Protein AF-A0A2P2MGB4-F1 (afdb_monomer)

Organism: Rhizophora mucronata (NCBI:txid61149)

Structure (mmCIF, N/CA/C/O backbone):
data_AF-A0A2P2MGB4-F1
#
_entry.id   AF-A0A2P2MGB4-F1
#
loop_
_atom_site.group_PDB
_atom_site.id
_atom_site.type_symbol
_atom_site.label_atom_id
_atom_site.label_alt_id
_atom_site.label_comp_id
_atom_site.label_asym_id
_atom_site.label_entity_id
_atom_site.label_seq_id
_atom_site.pdbx_PDB_ins_code
_atom_site.Cartn_x
_atom_site.Cartn_y
_atom_site.Cartn_z
_atom_site.occupancy
_atom_site.B_iso_or_equiv
_atom_site.auth_seq_id
_atom_site.auth_comp_id
_atom_site.auth_asym_id
_atom_site.auth_atom_id
_atom_site.pdbx_PDB_model_num
ATOM 1 N N . MET A 1 1 ? -15.083 17.869 -0.784 1.00 43.91 1 MET A N 1
ATOM 2 C CA . MET A 1 1 ? -13.888 17.621 -1.623 1.00 43.91 1 MET A CA 1
ATOM 3 C C . MET A 1 1 ? -14.234 16.553 -2.660 1.00 43.91 1 MET A C 1
ATOM 5 O O . MET A 1 1 ? -14.551 15.441 -2.266 1.00 43.91 1 MET A O 1
ATOM 9 N N . ARG A 1 2 ? -14.293 16.879 -3.962 1.00 47.97 2 ARG A N 1
ATOM 10 C CA . ARG A 1 2 ? -14.551 15.886 -5.027 1.00 47.97 2 ARG A CA 1
ATOM 11 C C . ARG A 1 2 ? -13.235 15.202 -5.377 1.00 47.97 2 ARG A C 1
ATOM 13 O O . ARG A 1 2 ? -12.411 15.770 -6.084 1.00 47.97 2 ARG A O 1
ATOM 20 N N 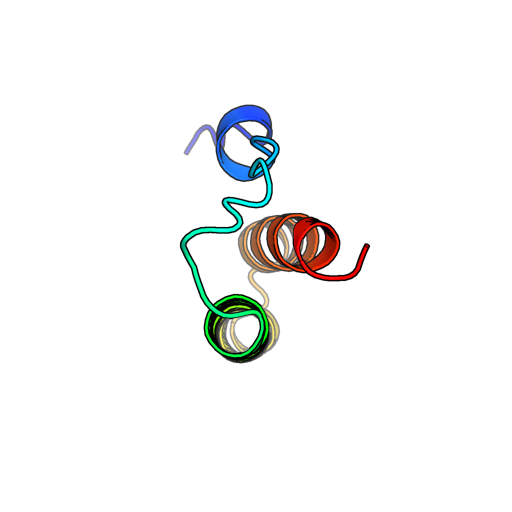. ILE A 1 3 ? -13.030 14.003 -4.855 1.00 58.62 3 ILE A N 1
ATOM 21 C CA . ILE A 1 3 ? -11.853 13.209 -5.185 1.00 58.62 3 ILE A CA 1
ATOM 22 C C . ILE A 1 3 ? -12.114 12.537 -6.531 1.00 58.62 3 ILE A C 1
ATOM 24 O O . ILE A 1 3 ? -12.982 11.675 -6.657 1.00 58.62 3 ILE A O 1
ATOM 28 N N . ASN A 1 4 ? -11.363 12.942 -7.552 1.00 62.12 4 ASN A N 1
ATOM 29 C CA . ASN A 1 4 ? -11.390 12.279 -8.846 1.00 62.12 4 ASN A CA 1
ATOM 30 C C . ASN A 1 4 ? -10.481 11.042 -8.794 1.00 62.12 4 ASN A C 1
ATOM 32 O O . ASN A 1 4 ? -9.266 11.122 -8.989 1.00 62.12 4 ASN A O 1
ATOM 36 N N . VAL A 1 5 ? -11.088 9.892 -8.499 1.00 58.88 5 VAL A N 1
ATOM 37 C CA . VAL A 1 5 ? -10.407 8.590 -8.406 1.00 58.88 5 VAL A CA 1
ATOM 38 C C . VAL A 1 5 ? -9.691 8.240 -9.720 1.00 58.88 5 VAL A C 1
ATOM 40 O O . VAL A 1 5 ? -8.628 7.625 -9.688 1.00 58.88 5 VAL A O 1
ATOM 43 N N . ASN A 1 6 ? -10.185 8.718 -10.871 1.00 58.38 6 ASN A N 1
ATOM 44 C CA . ASN A 1 6 ? -9.551 8.481 -12.173 1.00 58.38 6 ASN A CA 1
ATOM 45 C C . ASN A 1 6 ? -8.186 9.173 -12.289 1.00 58.38 6 ASN A C 1
ATOM 47 O O . ASN A 1 6 ? -7.261 8.611 -12.874 1.00 58.38 6 ASN A O 1
ATOM 51 N N . THR A 1 7 ? -8.024 10.357 -11.692 1.00 60.59 7 THR A N 1
ATOM 52 C CA . THR A 1 7 ? -6.733 11.061 -11.663 1.00 60.59 7 THR A CA 1
ATOM 53 C C . THR A 1 7 ? -5.735 10.345 -10.759 1.00 60.59 7 THR A C 1
ATOM 55 O O . THR A 1 7 ? -4.548 10.279 -11.072 1.00 60.59 7 THR A O 1
ATOM 58 N N . ALA A 1 8 ? -6.209 9.767 -9.652 1.00 57.53 8 ALA A N 1
ATOM 59 C CA . ALA A 1 8 ? -5.366 8.991 -8.752 1.00 57.53 8 ALA A CA 1
ATOM 60 C C . ALA A 1 8 ? -4.991 7.610 -9.313 1.00 57.53 8 ALA A C 1
ATOM 62 O O . ALA A 1 8 ? -3.942 7.090 -8.951 1.00 57.53 8 ALA A O 1
ATOM 63 N N . ALA A 1 9 ? -5.813 7.040 -10.198 1.00 55.53 9 ALA A N 1
ATOM 64 C CA . ALA A 1 9 ? -5.635 5.707 -10.772 1.00 55.53 9 ALA A CA 1
ATOM 65 C C . ALA A 1 9 ? -4.956 5.694 -12.156 1.00 55.53 9 ALA A C 1
ATOM 67 O O . ALA A 1 9 ? -4.961 4.642 -12.813 1.00 55.53 9 ALA A O 1
ATOM 68 N N . ARG A 1 10 ? -4.399 6.833 -12.606 1.00 60.12 10 ARG A N 1
ATOM 69 C CA . ARG A 1 10 ? -3.755 6.981 -13.922 1.0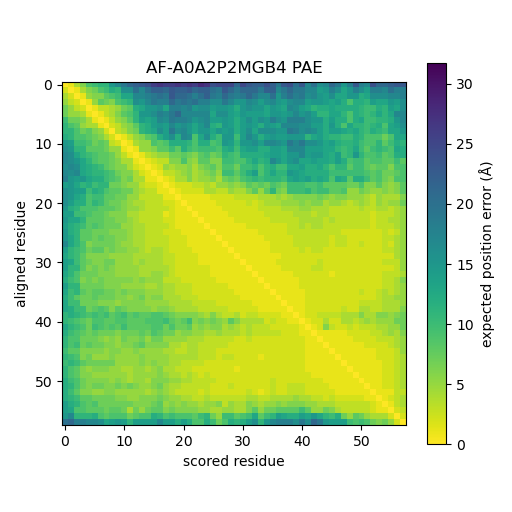0 60.12 10 ARG A CA 1
ATOM 70 C C . ARG A 1 10 ? -2.655 5.926 -14.077 1.00 60.12 10 ARG A C 1
ATOM 72 O O . ARG A 1 10 ? -1.788 5.793 -13.218 1.00 60.12 10 ARG A O 1
ATOM 79 N N . LYS A 1 11 ? -2.740 5.134 -15.148 1.00 62.00 11 LYS A N 1
ATOM 80 C CA . LYS A 1 11 ? -1.799 4.048 -15.441 1.00 62.00 11 LYS A CA 1
ATOM 81 C C . LYS A 1 11 ? -0.412 4.660 -15.645 1.00 62.00 11 LYS A C 1
ATOM 83 O O . LYS A 1 11 ? -0.248 5.505 -16.518 1.00 62.00 11 LYS A O 1
ATOM 88 N N . ILE A 1 12 ? 0.546 4.265 -14.815 1.00 64.81 12 ILE A N 1
ATOM 89 C CA . ILE A 1 12 ? 1.947 4.626 -15.016 1.00 64.81 12 ILE A CA 1
ATOM 90 C C . ILE A 1 12 ? 2.478 3.624 -16.029 1.00 64.81 12 ILE A C 1
ATOM 92 O O . ILE A 1 12 ? 2.482 2.421 -15.770 1.00 64.81 12 ILE A O 1
ATOM 96 N N . GLU A 1 13 ? 2.836 4.109 -17.211 1.00 68.88 13 GLU A N 1
ATOM 97 C CA . GLU A 1 13 ? 3.627 3.309 -18.137 1.00 68.88 13 GLU A CA 1
ATOM 98 C C . GLU A 1 13 ? 5.004 3.105 -17.508 1.00 68.88 13 GLU A C 1
ATOM 100 O O . GLU A 1 13 ? 5.601 4.045 -16.978 1.00 68.88 13 GLU A O 1
ATOM 105 N N . VAL A 1 14 ? 5.464 1.854 -17.481 1.00 68.62 14 VAL A N 1
ATOM 106 C CA . VAL A 1 14 ? 6.801 1.536 -16.985 1.00 68.62 14 VAL A CA 1
ATOM 107 C C . VAL A 1 14 ? 7.789 2.168 -17.958 1.00 68.62 14 VAL A C 1
ATOM 109 O O . VAL A 1 14 ? 7.888 1.760 -19.113 1.00 68.62 14 VAL A O 1
ATOM 112 N N . ASP A 1 15 ? 8.478 3.203 -17.496 1.00 76.88 15 ASP A N 1
ATOM 113 C CA . ASP A 1 15 ? 9.558 3.837 -18.225 1.00 76.88 15 ASP A CA 1
ATOM 114 C C . ASP A 1 15 ? 10.830 3.041 -17.940 1.00 76.88 15 ASP A C 1
ATOM 116 O O . ASP A 1 15 ? 11.390 3.092 -16.844 1.00 76.88 15 ASP A O 1
ATOM 120 N N . ASN A 1 16 ? 11.301 2.311 -18.949 1.00 77.06 16 ASN A N 1
ATOM 121 C CA . ASN A 1 16 ? 12.515 1.501 -18.863 1.00 77.06 16 ASN A CA 1
ATOM 122 C C . ASN A 1 16 ? 13.789 2.335 -18.618 1.00 77.06 16 ASN A C 1
ATOM 124 O O . ASN A 1 16 ? 14.845 1.767 -18.344 1.00 77.06 16 ASN A O 1
ATOM 128 N N . ARG A 1 17 ? 13.715 3.672 -18.693 1.00 85.88 17 ARG A N 1
ATOM 129 C CA . ARG A 1 17 ? 14.798 4.587 -18.291 1.00 85.88 17 ARG A CA 1
ATOM 130 C C . ARG A 1 17 ? 14.924 4.710 -16.772 1.00 85.88 17 ARG A C 1
ATOM 132 O O . ARG A 1 17 ? 15.953 5.170 -16.279 1.00 85.88 17 ARG A O 1
ATOM 139 N N . ILE A 1 18 ? 13.892 4.319 -16.025 1.00 80.88 18 ILE A N 1
ATOM 140 C CA . ILE A 1 18 ? 13.862 4.365 -14.566 1.00 80.88 18 ILE A CA 1
ATOM 141 C C . ILE A 1 18 ? 14.215 2.972 -14.022 1.00 80.88 18 ILE A C 1
ATOM 143 O O . ILE A 1 18 ? 13.519 2.001 -14.315 1.00 80.88 18 ILE A O 1
ATOM 147 N N . PRO A 1 19 ? 15.257 2.841 -13.179 1.00 85.69 19 PRO A N 1
ATOM 148 C CA . PRO A 1 19 ? 15.594 1.565 -12.557 1.00 85.69 19 PRO A CA 1
ATOM 149 C C . PRO A 1 19 ? 14.424 0.964 -11.771 1.00 85.69 19 PRO A C 1
ATOM 151 O O . PRO A 1 19 ? 13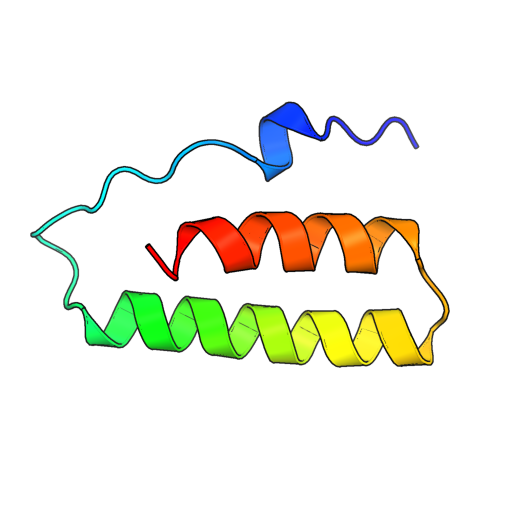.765 1.666 -11.001 1.00 85.69 19 PRO A O 1
ATOM 154 N N . LEU A 1 20 ? 14.241 -0.357 -11.861 1.00 83.12 20 LEU A N 1
ATOM 155 C CA . LEU A 1 20 ? 13.178 -1.093 -11.161 1.00 83.12 20 LEU A CA 1
ATOM 156 C C . LEU A 1 20 ? 13.144 -0.808 -9.645 1.00 83.12 20 LEU A C 1
ATOM 158 O O . LEU A 1 20 ? 12.081 -0.652 -9.047 1.00 83.12 20 LEU A O 1
ATOM 162 N N . ARG A 1 21 ? 14.317 -0.636 -9.024 1.00 86.38 21 ARG A N 1
ATOM 163 C CA . ARG A 1 21 ? 14.455 -0.254 -7.608 1.00 86.38 21 ARG A CA 1
ATOM 164 C C . ARG A 1 21 ? 13.710 1.040 -7.258 1.00 86.38 21 ARG A C 1
ATOM 166 O O . ARG A 1 21 ? 13.188 1.162 -6.152 1.00 86.38 21 ARG A O 1
ATOM 173 N N . ASN A 1 22 ? 13.646 2.004 -8.175 1.00 85.94 22 ASN A N 1
ATOM 174 C CA . ASN A 1 22 ? 12.933 3.256 -7.935 1.00 85.94 22 ASN A CA 1
ATOM 175 C C . ASN A 1 22 ? 11.422 3.030 -7.861 1.00 85.94 22 ASN A C 1
ATOM 177 O O . ASN A 1 22 ? 10.780 3.645 -7.014 1.00 85.94 22 ASN A O 1
ATOM 181 N N . TYR A 1 23 ? 10.872 2.117 -8.664 1.00 83.81 23 TYR A N 1
ATOM 182 C CA . TYR A 1 23 ? 9.462 1.736 -8.581 1.00 83.81 23 TYR A CA 1
ATOM 183 C C . TYR A 1 23 ? 9.133 1.082 -7.238 1.00 83.81 23 TYR A C 1
ATOM 185 O O . TYR A 1 23 ? 8.180 1.501 -6.584 1.00 83.81 23 TYR A O 1
ATOM 193 N N . TYR A 1 24 ? 9.971 0.156 -6.763 1.00 86.38 24 TYR A N 1
ATOM 194 C CA . TYR A 1 24 ? 9.799 -0.439 -5.431 1.00 86.38 24 TYR A CA 1
ATOM 195 C C . TYR A 1 24 ? 9.909 0.590 -4.302 1.00 86.38 24 TYR A C 1
ATOM 197 O O . TYR A 1 24 ? 9.112 0.561 -3.370 1.00 86.38 24 TYR A O 1
ATOM 205 N N . ARG A 1 25 ? 10.832 1.556 -4.403 1.00 89.31 25 ARG A N 1
ATOM 206 C CA . ARG A 1 25 ? 10.942 2.654 -3.427 1.00 89.31 25 ARG A CA 1
ATOM 207 C C . ARG A 1 25 ? 9.693 3.538 -3.409 1.00 89.31 25 ARG A C 1
ATOM 209 O O . ARG A 1 25 ? 9.293 4.026 -2.357 1.00 89.31 25 ARG A O 1
ATOM 216 N N . ILE A 1 26 ? 9.084 3.785 -4.568 1.00 87.00 26 ILE A N 1
ATOM 217 C CA . ILE A 1 26 ? 7.828 4.541 -4.650 1.00 87.00 26 ILE A CA 1
ATOM 218 C C . ILE A 1 26 ? 6.686 3.732 -4.024 1.00 87.00 26 ILE A C 1
ATOM 220 O O . ILE A 1 26 ? 5.915 4.285 -3.243 1.00 87.00 26 ILE A O 1
ATOM 224 N N . ALA A 1 27 ? 6.614 2.432 -4.312 1.00 87.81 27 ALA A N 1
ATOM 225 C CA . ALA A 1 27 ? 5.617 1.533 -3.742 1.00 87.81 27 ALA A CA 1
ATOM 226 C C . ALA A 1 27 ? 5.710 1.468 -2.205 1.00 87.81 27 ALA A C 1
ATOM 228 O O . ALA A 1 27 ? 4.696 1.596 -1.524 1.00 87.81 27 ALA A O 1
ATOM 229 N N . ASP A 1 28 ? 6.921 1.369 -1.657 1.00 91.44 28 ASP A N 1
ATOM 230 C CA . ASP A 1 28 ? 7.170 1.364 -0.210 1.00 91.44 28 ASP A CA 1
ATOM 231 C C . ASP A 1 28 ? 6.731 2.678 0.463 1.00 91.44 28 ASP A C 1
ATOM 233 O O . ASP A 1 28 ? 6.004 2.685 1.458 1.00 91.44 28 ASP A O 1
ATOM 237 N N . ASN A 1 29 ? 7.052 3.819 -0.156 1.00 91.62 29 ASN A N 1
ATOM 238 C CA . ASN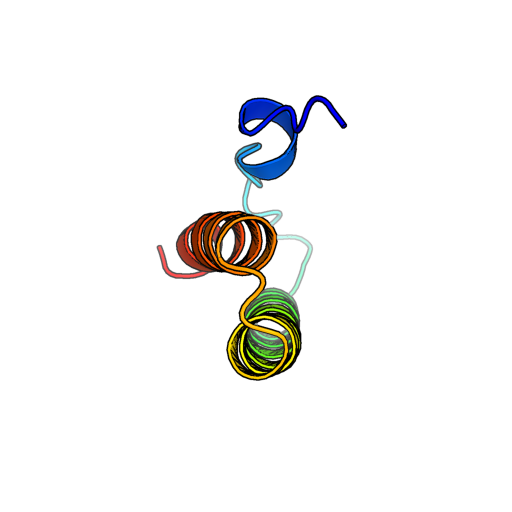 A 1 29 ? 6.596 5.126 0.323 1.00 91.62 29 ASN A CA 1
ATOM 239 C C . ASN A 1 29 ? 5.066 5.261 0.337 1.00 91.62 29 ASN A C 1
ATOM 241 O O . ASN A 1 29 ? 4.524 5.928 1.221 1.00 91.62 29 ASN A O 1
ATOM 245 N N . LEU A 1 30 ? 4.368 4.655 -0.630 1.00 90.19 30 LEU A N 1
ATOM 246 C CA . LEU A 1 30 ? 2.903 4.634 -0.657 1.00 90.19 30 LEU A CA 1
ATOM 247 C C . LEU A 1 30 ? 2.339 3.808 0.500 1.00 90.19 30 LEU A C 1
ATOM 249 O O . LEU A 1 30 ? 1.401 4.258 1.151 1.00 90.19 30 LEU A O 1
ATOM 253 N N . LEU A 1 31 ? 2.928 2.651 0.812 1.00 92.06 31 LEU A N 1
ATOM 254 C CA . LEU A 1 31 ? 2.509 1.842 1.962 1.00 92.06 31 LEU A CA 1
ATOM 255 C C . LEU A 1 31 ? 2.711 2.581 3.289 1.00 92.06 31 LEU A C 1
ATOM 257 O O . LEU A 1 31 ? 1.839 2.532 4.156 1.00 92.06 31 LEU A O 1
ATOM 261 N N . ARG A 1 32 ? 3.803 3.341 3.421 1.00 94.19 32 ARG A N 1
ATOM 262 C CA . ARG A 1 32 ? 4.042 4.187 4.599 1.00 94.19 32 ARG A CA 1
ATOM 263 C C . ARG A 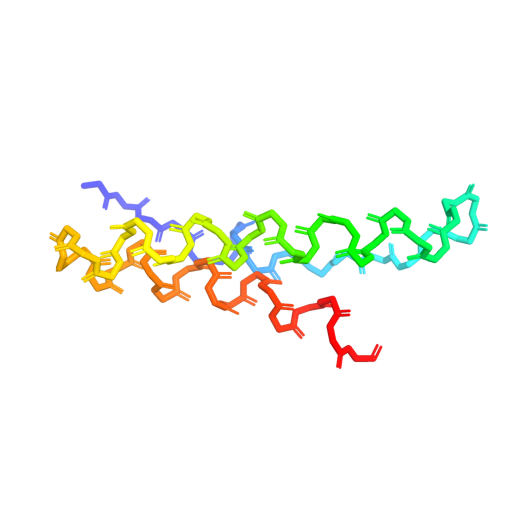1 32 ? 3.020 5.320 4.740 1.00 94.19 32 ARG A C 1
ATOM 265 O O . ARG A 1 32 ? 2.672 5.695 5.849 1.00 94.19 32 ARG A O 1
ATOM 272 N N . GLN A 1 33 ? 2.521 5.877 3.636 1.00 90.38 33 GLN A N 1
ATOM 273 C CA . GLN A 1 33 ? 1.419 6.851 3.688 1.00 90.38 33 GLN A CA 1
ATOM 274 C C . GLN A 1 33 ? 0.084 6.170 4.011 1.00 90.38 33 GLN A C 1
ATOM 276 O O . GLN A 1 33 ? -0.724 6.707 4.764 1.00 90.38 33 GLN A O 1
ATOM 281 N N . ALA A 1 34 ? -0.130 4.956 3.495 1.00 91.06 34 ALA A N 1
ATOM 282 C CA . ALA A 1 34 ? -1.319 4.167 3.792 1.00 91.06 34 ALA A CA 1
ATOM 283 C C . ALA A 1 34 ? -1.447 3.878 5.294 1.00 91.06 34 ALA A C 1
ATOM 285 O O . ALA A 1 34 ? -2.549 3.953 5.833 1.00 91.06 34 ALA A O 1
ATOM 286 N N . SER A 1 35 ? -0.340 3.578 5.986 1.00 93.12 35 SER A N 1
ATOM 287 C CA . SER A 1 35 ? -0.376 3.323 7.431 1.00 93.12 35 SER A CA 1
ATOM 288 C C . SER A 1 35 ? -0.837 4.548 8.223 1.00 93.12 35 SER A C 1
ATOM 290 O O . SER A 1 35 ? -1.664 4.397 9.116 1.00 93.12 35 SER A O 1
ATOM 292 N N . VAL A 1 36 ? -0.411 5.756 7.836 1.00 93.19 36 VAL A N 1
ATOM 293 C CA . VAL A 1 36 ? -0.861 7.009 8.468 1.00 93.19 36 VAL A CA 1
ATOM 294 C C . VAL A 1 36 ? -2.370 7.192 8.300 1.00 93.19 36 VAL A C 1
ATOM 296 O O . VAL A 1 36 ? -3.087 7.351 9.282 1.00 93.19 36 VAL A O 1
ATOM 299 N N . HIS A 1 37 ? -2.900 7.059 7.080 1.00 89.19 37 HIS A N 1
ATOM 300 C CA . HIS A 1 37 ? -4.348 7.194 6.864 1.00 89.19 37 HIS A CA 1
ATOM 301 C C . HIS A 1 37 ? -5.171 6.090 7.532 1.00 89.19 37 HIS A C 1
ATOM 303 O O . HIS A 1 37 ? -6.331 6.303 7.894 1.00 89.19 37 HIS A O 1
ATOM 309 N N . ARG A 1 38 ? -4.580 4.904 7.715 1.00 89.50 38 ARG A N 1
ATOM 310 C CA . ARG A 1 38 ? -5.187 3.813 8.481 1.00 89.50 38 ARG A CA 1
ATOM 311 C C . ARG A 1 38 ? -5.328 4.184 9.955 1.00 89.50 38 ARG A C 1
ATOM 313 O O . ARG A 1 38 ? -6.376 3.911 10.535 1.00 89.50 38 ARG A O 1
ATOM 320 N N . GLU A 1 39 ? -4.307 4.803 10.541 1.00 94.06 39 GLU A N 1
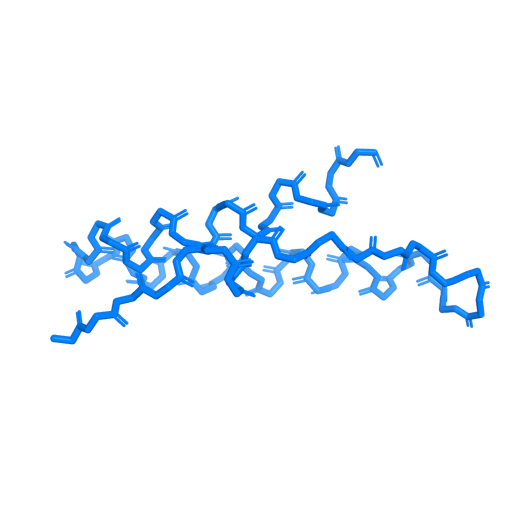ATOM 321 C CA . GLU A 1 39 ? -4.320 5.290 11.927 1.00 94.06 39 GLU A CA 1
ATOM 322 C C . GLU A 1 39 ? -5.312 6.447 12.110 1.00 94.06 39 GLU A C 1
ATOM 324 O O . GLU A 1 39 ? -6.100 6.444 13.056 1.00 94.06 39 GLU A O 1
ATOM 329 N N . GLU A 1 40 ? -5.368 7.368 11.147 1.00 93.56 40 GLU A N 1
ATOM 330 C CA . GLU A 1 40 ? -6.311 8.496 11.118 1.00 93.56 40 GLU A CA 1
ATOM 331 C C . GLU A 1 40 ? -7.770 8.079 10.846 1.00 93.56 40 GLU A C 1
ATOM 333 O O . GLU A 1 40 ? -8.670 8.919 10.864 1.00 93.56 40 GLU A O 1
ATOM 338 N N . LYS A 1 41 ? -8.028 6.790 10.571 1.00 92.44 41 LYS A N 1
ATOM 339 C CA . LYS A 1 41 ? -9.330 6.258 10.122 1.00 92.44 41 LYS A CA 1
ATOM 340 C C . LYS A 1 41 ? -9.874 6.971 8.876 1.00 92.44 41 LYS A C 1
ATOM 342 O O . LYS A 1 41 ? -11.082 6.973 8.626 1.00 92.44 41 LYS A O 1
ATOM 347 N N . ASN A 1 42 ? -8.990 7.530 8.053 1.00 91.00 42 ASN A N 1
ATOM 348 C CA . ASN A 1 42 ? -9.346 8.160 6.792 1.00 91.00 42 ASN A CA 1
ATOM 349 C C . ASN A 1 42 ? -9.452 7.099 5.690 1.00 91.00 42 ASN A C 1
ATOM 351 O O . ASN A 1 42 ? -8.533 6.857 4.907 1.00 91.00 42 ASN A O 1
ATOM 355 N N . VAL A 1 43 ? -10.606 6.432 5.657 1.00 88.44 43 VAL A N 1
ATOM 356 C CA . VAL A 1 43 ? -10.875 5.303 4.754 1.00 88.44 43 VAL A CA 1
ATOM 357 C C . VAL A 1 43 ? -10.787 5.706 3.278 1.00 88.44 43 VAL A C 1
ATOM 359 O O . VAL A 1 43 ? -10.378 4.898 2.446 1.00 88.44 43 VAL A O 1
ATOM 362 N N . ILE A 1 44 ? -11.140 6.950 2.947 1.00 88.56 44 ILE A N 1
ATOM 363 C CA . ILE A 1 44 ? -11.138 7.435 1.565 1.00 88.56 44 ILE A CA 1
ATOM 364 C C . ILE A 1 44 ? -9.699 7.593 1.058 1.00 88.56 44 ILE A C 1
ATOM 366 O O . ILE A 1 44 ? -9.359 7.033 0.014 1.00 88.56 44 ILE A O 1
ATOM 370 N N . ASP A 1 45 ? -8.840 8.285 1.808 1.00 84.69 45 ASP A N 1
ATOM 371 C CA . ASP A 1 45 ? -7.440 8.479 1.408 1.00 84.69 45 ASP A CA 1
ATOM 372 C C . ASP A 1 45 ? -6.634 7.177 1.478 1.00 84.69 45 ASP A C 1
ATOM 374 O O . ASP A 1 45 ? -5.830 6.893 0.583 1.00 84.69 45 ASP A O 1
ATOM 378 N N . LEU A 1 46 ? -6.946 6.312 2.449 1.00 90.00 46 LEU A N 1
ATOM 379 C CA . LEU A 1 46 ? -6.426 4.948 2.494 1.00 90.00 46 LEU A CA 1
ATOM 380 C C . LEU A 1 46 ? -6.767 4.170 1.211 1.00 90.00 46 LEU A C 1
ATOM 382 O O . LEU A 1 46 ? -5.877 3.583 0.592 1.00 90.00 46 LEU A O 1
ATOM 386 N N . TYR A 1 47 ? -8.031 4.189 0.777 1.00 89.69 47 TYR A N 1
ATOM 387 C CA . TYR A 1 47 ? -8.464 3.500 -0.442 1.00 89.69 47 TYR A CA 1
ATOM 388 C C . TYR A 1 47 ? -7.726 4.013 -1.686 1.00 89.69 47 TYR A C 1
ATOM 390 O O . TYR A 1 47 ? -7.269 3.225 -2.515 1.00 89.69 47 TYR A O 1
ATOM 398 N N . ILE A 1 48 ? -7.548 5.328 -1.800 1.00 87.94 48 ILE A N 1
ATOM 399 C CA . ILE A 1 48 ? -6.870 5.955 -2.941 1.00 87.94 48 ILE A CA 1
ATOM 400 C C . ILE A 1 48 ? -5.394 5.556 -3.011 1.00 87.94 48 ILE A C 1
ATOM 402 O O . ILE A 1 48 ? -4.882 5.262 -4.096 1.00 87.94 48 ILE A O 1
ATOM 406 N N . ILE A 1 49 ? -4.700 5.543 -1.874 1.00 88.94 49 ILE A N 1
ATOM 407 C CA . ILE A 1 49 ? -3.281 5.183 -1.825 1.00 88.94 49 ILE A CA 1
ATOM 408 C C . ILE A 1 49 ? -3.069 3.699 -2.112 1.00 88.94 49 ILE A C 1
ATOM 410 O O . ILE A 1 49 ? -2.170 3.359 -2.884 1.00 88.94 49 ILE A O 1
ATOM 414 N N . LEU A 1 50 ? -3.919 2.821 -1.578 1.00 89.50 50 LEU A N 1
ATOM 415 C CA . LEU A 1 50 ? -3.862 1.393 -1.899 1.00 89.50 50 LEU A CA 1
ATOM 416 C C . LEU A 1 50 ? -4.156 1.142 -3.385 1.00 89.50 50 LEU A C 1
ATOM 418 O O . LEU A 1 50 ? -3.478 0.336 -4.028 1.00 89.50 50 LEU A O 1
ATOM 422 N N . LEU A 1 51 ? -5.096 1.892 -3.968 1.00 88.00 51 LEU A N 1
ATOM 423 C CA . LEU A 1 51 ? -5.376 1.831 -5.400 1.00 88.00 51 LEU A CA 1
ATOM 424 C C . LEU A 1 51 ? -4.159 2.256 -6.238 1.00 88.00 51 LEU A C 1
ATOM 426 O O . LEU A 1 51 ? -3.860 1.604 -7.241 1.00 88.00 51 LEU A O 1
ATOM 430 N N . ARG A 1 52 ? -3.406 3.285 -5.819 1.00 84.50 52 ARG A N 1
ATOM 431 C CA . ARG A 1 52 ? -2.123 3.648 -6.455 1.00 84.50 52 ARG A CA 1
ATOM 432 C C . ARG A 1 52 ? -1.076 2.557 -6.305 1.00 84.50 52 ARG A C 1
ATOM 434 O O . ARG A 1 52 ? -0.441 2.212 -7.296 1.00 84.50 52 ARG A O 1
ATOM 441 N N . PHE A 1 53 ? -0.906 2.011 -5.103 1.00 86.56 53 PHE A N 1
ATOM 442 C CA . PHE 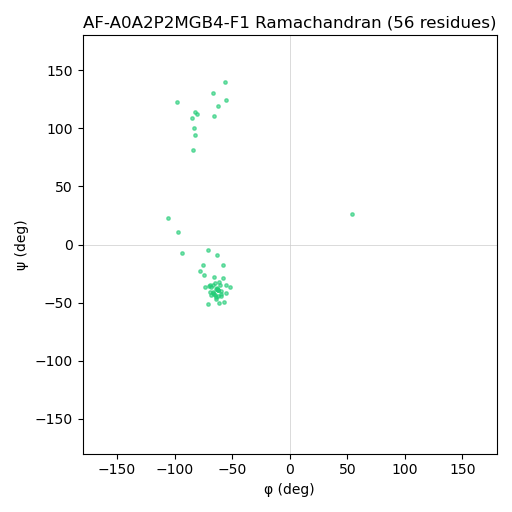A 1 53 ? 0.072 0.959 -4.831 1.00 86.56 53 PHE A CA 1
ATOM 443 C C . PHE A 1 53 ? -0.124 -0.255 -5.749 1.00 86.56 53 PHE A C 1
ATOM 445 O O . PHE A 1 53 ? 0.845 -0.729 -6.335 1.00 86.56 53 PHE A O 1
ATOM 452 N N . SER A 1 54 ? -1.375 -0.672 -5.986 1.00 82.81 54 SER A N 1
ATOM 453 C CA . SER A 1 54 ? -1.701 -1.799 -6.879 1.00 82.81 54 SER A CA 1
ATOM 454 C C . SER A 1 54 ? -1.191 -1.648 -8.323 1.00 82.81 54 SER A C 1
ATOM 456 O O . SER A 1 54 ? -1.110 -2.626 -9.065 1.00 82.81 54 SER A O 1
ATOM 458 N N . ARG A 1 55 ? -0.838 -0.426 -8.749 1.00 77.12 55 ARG A N 1
ATOM 459 C CA . ARG A 1 55 ? -0.241 -0.167 -10.068 1.00 77.12 55 ARG A CA 1
ATOM 460 C C . ARG A 1 55 ? 1.241 -0.520 -10.139 1.00 77.12 55 ARG A C 1
ATOM 462 O O . ARG A 1 55 ? 1.728 -0.751 -11.237 1.00 77.12 55 ARG A O 1
ATOM 469 N N . TYR A 1 56 ? 1.931 -0.556 -9.004 1.00 74.44 56 TYR A N 1
ATOM 470 C CA . TYR A 1 56 ? 3.362 -0.850 -8.918 1.00 74.44 56 TYR A CA 1
ATOM 471 C C . TYR A 1 56 ? 3.656 -2.338 -8.671 1.00 74.44 56 TYR A C 1
ATOM 473 O O . TYR A 1 56 ? 4.814 -2.735 -8.711 1.00 74.44 56 TYR A O 1
ATOM 481 N N . THR A 1 57 ? 2.632 -3.159 -8.409 1.00 66.69 57 THR A N 1
ATOM 482 C CA . THR A 1 57 ? 2.761 -4.589 -8.066 1.00 66.69 57 THR A CA 1
ATOM 483 C C . THR A 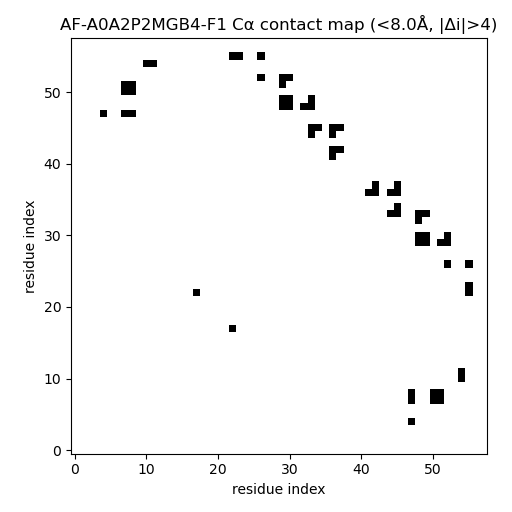1 57 ? 2.367 -5.538 -9.203 1.00 66.69 57 THR A C 1
ATOM 485 O O . THR A 1 57 ? 1.958 -6.665 -8.928 1.00 66.69 57 THR A O 1
ATOM 488 N N . LYS A 1 58 ? 2.404 -5.084 -10.459 1.00 56.66 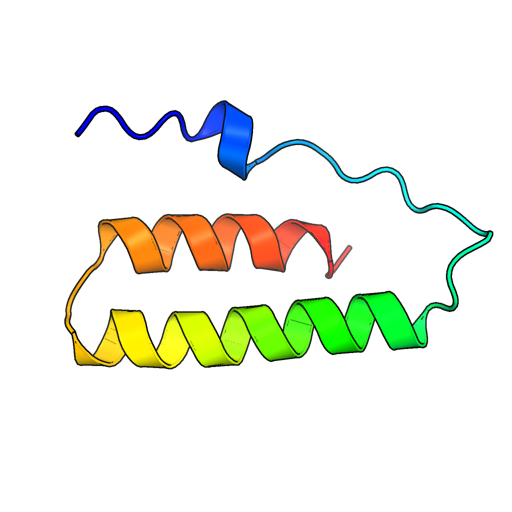58 LYS A N 1
ATOM 489 C CA . LYS A 1 58 ? 2.028 -5.888 -11.631 1.00 56.66 58 LYS A CA 1
ATOM 490 C C . LYS A 1 58 ? 3.230 -6.311 -12.455 1.00 56.66 58 LYS A C 1
ATOM 492 O O . LYS A 1 58 ? 4.182 -5.507 -12.530 1.00 56.66 58 LYS A O 1
#

Mean predicted aligned error: 6.64 Å

InterPro domains:
  IPR015063 USP8 dimerisation domain [PF08969] (7-54)

pLDDT: mean 79.75, std 13.61, range [43.91, 94.19]

Radius of gyration: 12.31 Å; Cα contacts (8 Å, |Δi|>4): 33; chains: 1; bounding box: 30×24×31 Å

Solvent-accessible surface area (backbone atoms only — not comparable to full-atom values): 3548 Å² total; per-residue (Å²): 133,89,79,60,62,68,74,59,56,59,83,76,77,88,53,87,90,53,60,69,68,58,53,52,55,52,40,51,54,37,52,60,51,28,53,53,27,57,74,71,65,36,62,67,63,23,50,51,38,53,54,40,36,61,69,68,76,115

Foldseek 3Di:
DDDPLCVLLPQDDPDPVDDLVVLVVVLVVLVVVLVVCVVVVVVPSNVSSVSNSVNSVD

Secondary structure (DSSP, 8-state):
----HHHHT------TTS-HHHHHHHHHHHHHHHHHHHHTT-HHHHHHHHHHHTTT--

Sequence (58 aa):
MRINVNTAARKIEVDNRIPLRNYYRIADNLLRQASVHREEKNVIDLYIILLRFSRYTK